Protein AF-A0A9K3PCZ4-F1 (afdb_monomer_lite)

Structure (mmCIF, N/CA/C/O backbone):
data_AF-A0A9K3PCZ4-F1
#
_entry.id   AF-A0A9K3PCZ4-F1
#
loop_
_atom_site.group_PDB
_atom_site.id
_atom_site.type_symbol
_atom_site.label_atom_id
_atom_site.label_alt_id
_atom_site.label_comp_id
_atom_site.label_asym_id
_atom_site.label_entity_id
_atom_site.label_seq_id
_atom_site.pdbx_PDB_ins_code
_atom_site.Cartn_x
_atom_site.Cartn_y
_atom_site.Cartn_z
_atom_site.occupancy
_atom_site.B_iso_or_equiv
_atom_site.auth_seq_id
_atom_site.auth_comp_id
_atom_site.auth_asym_id
_atom_site.auth_atom_id
_atom_site.pdbx_PDB_model_num
ATOM 1 N N . MET A 1 1 ? 9.363 14.995 15.357 1.00 29.75 1 MET A N 1
ATOM 2 C CA . MET A 1 1 ? 9.226 13.976 14.291 1.00 29.75 1 MET A CA 1
ATOM 3 C C . MET A 1 1 ? 7.743 13.860 13.981 1.00 29.75 1 MET A C 1
ATOM 5 O O . MET A 1 1 ? 6.978 13.768 14.930 1.00 29.75 1 MET A O 1
ATOM 9 N N . GLY A 1 2 ? 7.328 13.983 12.716 1.00 31.94 2 GLY A N 1
ATOM 10 C CA . GLY A 1 2 ? 5.912 13.834 12.344 1.00 31.94 2 GLY A CA 1
ATOM 11 C C . GLY A 1 2 ? 5.404 12.404 12.591 1.00 31.94 2 GLY A C 1
ATOM 12 O O . GLY A 1 2 ? 6.232 11.504 12.762 1.00 31.94 2 GLY A O 1
ATOM 13 N N . PRO A 1 3 ? 4.078 12.180 12.630 1.00 41.12 3 PRO A N 1
ATOM 14 C CA . PRO A 1 3 ? 3.518 10.842 12.796 1.00 41.12 3 PRO A CA 1
ATOM 15 C C . PRO A 1 3 ? 4.029 9.908 11.693 1.00 41.12 3 PRO A C 1
ATOM 17 O O . PRO A 1 3 ? 4.172 10.299 10.530 1.00 41.12 3 PRO A O 1
ATOM 20 N N . THR A 1 4 ? 4.349 8.671 12.069 1.00 55.62 4 THR A N 1
ATOM 21 C CA . THR A 1 4 ? 4.802 7.656 11.114 1.00 55.62 4 THR A CA 1
ATOM 22 C C . THR A 1 4 ? 3.564 7.093 10.434 1.00 55.62 4 THR A C 1
ATOM 24 O O . THR A 1 4 ? 2.931 6.178 10.952 1.00 55.62 4 THR A O 1
ATOM 27 N N . ILE A 1 5 ? 3.190 7.658 9.284 1.00 59.47 5 ILE A N 1
ATOM 28 C CA . ILE A 1 5 ? 2.054 7.151 8.511 1.00 59.47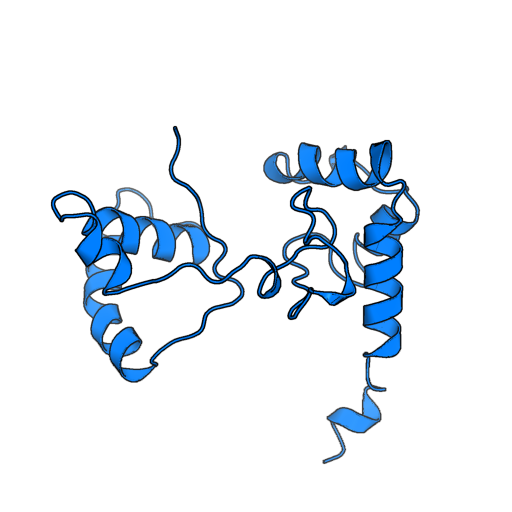 5 ILE A CA 1
ATOM 29 C C . ILE A 1 5 ? 2.392 5.731 8.037 1.00 59.47 5 ILE A C 1
ATOM 31 O O . ILE A 1 5 ? 3.216 5.535 7.142 1.00 59.47 5 ILE A O 1
ATOM 35 N N . THR A 1 6 ? 1.752 4.739 8.652 1.00 80.88 6 THR A N 1
ATOM 36 C CA . THR A 1 6 ? 1.885 3.325 8.294 1.00 80.88 6 THR A CA 1
ATOM 37 C C . THR A 1 6 ? 0.973 3.020 7.113 1.00 80.88 6 THR A C 1
ATOM 39 O O . THR A 1 6 ? -0.162 3.485 7.068 1.00 80.88 6 THR A O 1
ATOM 42 N N . ASN A 1 7 ? 1.434 2.239 6.138 1.00 84.69 7 ASN A N 1
ATOM 43 C CA . ASN A 1 7 ? 0.584 1.904 5.000 1.00 84.69 7 ASN A CA 1
ATOM 44 C C . ASN A 1 7 ? -0.516 0.899 5.376 1.00 84.69 7 ASN A C 1
ATOM 46 O O . ASN A 1 7 ? -0.225 -0.096 6.029 1.00 84.69 7 ASN A O 1
ATOM 50 N N . THR A 1 8 ? -1.747 1.140 4.920 1.00 88.88 8 THR A N 1
ATOM 51 C CA . THR A 1 8 ? -2.925 0.294 5.204 1.00 88.88 8 THR A CA 1
ATOM 52 C C . THR A 1 8 ? -3.307 -0.642 4.059 1.00 88.88 8 THR A C 1
ATOM 54 O O . THR A 1 8 ? -4.256 -1.400 4.189 1.00 88.88 8 THR A O 1
ATOM 57 N N . GLY A 1 9 ? -2.567 -0.649 2.944 1.00 89.06 9 GLY A N 1
ATOM 58 C CA . GLY A 1 9 ? -2.913 -1.485 1.788 1.00 89.06 9 GLY A CA 1
ATOM 59 C C . GLY A 1 9 ? -2.676 -2.986 1.976 1.00 89.06 9 GLY A C 1
ATOM 60 O O . GLY A 1 9 ? -3.120 -3.769 1.147 1.00 89.06 9 GLY A O 1
ATOM 61 N N . VAL A 1 10 ? -1.990 -3.392 3.051 1.00 91.25 10 VAL A N 1
ATOM 62 C CA . VAL A 1 10 ? -1.892 -4.792 3.481 1.00 91.25 10 VAL A CA 1
ATOM 63 C C . VAL A 1 10 ? -2.058 -4.834 4.992 1.00 91.25 10 VAL A C 1
ATOM 65 O O . VAL A 1 10 ? -1.293 -4.194 5.716 1.00 91.25 10 VAL A O 1
ATOM 68 N N . MET A 1 11 ? -3.055 -5.582 5.458 1.00 92.38 11 MET A N 1
ATOM 69 C CA . MET A 1 11 ? -3.366 -5.756 6.872 1.00 92.38 11 MET A CA 1
ATOM 70 C C . MET A 1 11 ? -3.743 -7.213 7.140 1.00 92.38 11 MET A C 1
ATOM 72 O O . MET A 1 11 ? -4.553 -7.783 6.415 1.00 92.38 11 MET A O 1
ATOM 76 N N . LEU A 1 12 ? -3.186 -7.790 8.206 1.00 90.56 12 LEU A N 1
ATOM 77 C CA . LEU A 1 12 ? -3.734 -8.991 8.830 1.00 90.56 12 LEU A CA 1
ATOM 78 C C . LEU A 1 12 ? -4.706 -8.545 9.922 1.00 90.56 12 LEU A C 1
ATOM 80 O O . LEU A 1 12 ? -4.345 -7.721 10.763 1.00 90.56 12 LEU A O 1
ATOM 84 N N . MET A 1 13 ? -5.934 -9.052 9.881 1.00 92.38 13 MET A N 1
ATOM 85 C CA . MET A 1 13 ? -7.033 -8.543 10.693 1.00 92.38 13 MET A CA 1
ATOM 86 C C . MET A 1 13 ? -7.827 -9.689 11.316 1.00 92.38 13 MET A C 1
ATOM 88 O O . MET A 1 13 ? -8.243 -10.611 10.617 1.00 92.38 13 MET A O 1
ATOM 92 N N . ASP A 1 14 ? -8.078 -9.582 12.619 1.00 94.00 14 ASP A N 1
ATOM 93 C CA . ASP A 1 14 ? -9.185 -10.276 13.275 1.00 94.00 14 ASP A CA 1
ATOM 94 C C . ASP A 1 14 ? -10.473 -9.519 12.928 1.00 94.00 14 ASP A C 1
ATOM 96 O O . ASP A 1 14 ? -10.679 -8.389 13.379 1.00 94.00 14 ASP A O 1
ATOM 100 N N . VAL A 1 15 ? -11.286 -10.100 12.043 1.00 94.81 15 VAL A N 1
ATOM 101 C CA . VAL A 1 15 ? -12.466 -9.430 11.481 1.00 94.81 15 VAL A CA 1
ATOM 102 C C . VAL A 1 15 ? -13.510 -9.119 12.565 1.00 94.81 15 VAL A C 1
ATOM 104 O O . VAL A 1 15 ? -13.880 -7.949 12.663 1.00 94.81 15 VAL A O 1
ATOM 107 N N . PRO A 1 16 ? -13.941 -10.073 13.419 1.00 96.56 16 PRO A N 1
ATOM 108 C CA . PRO A 1 16 ? -14.849 -9.768 14.527 1.00 96.56 16 PRO A CA 1
ATOM 109 C C . PRO A 1 16 ? -14.327 -8.689 15.483 1.00 96.56 16 PRO A C 1
ATOM 111 O O . PRO A 1 16 ? -15.074 -7.791 15.875 1.00 96.56 16 PRO A O 1
ATOM 114 N N . ALA A 1 17 ? -13.043 -8.736 15.849 1.00 92.06 17 ALA A N 1
ATOM 115 C CA . ALA A 1 17 ? -12.470 -7.722 16.732 1.00 92.06 17 ALA A CA 1
ATOM 116 C C . ALA A 1 17 ? -12.436 -6.339 16.062 1.00 92.06 17 ALA A C 1
ATOM 118 O O . ALA A 1 17 ? -12.726 -5.329 16.702 1.00 92.06 17 ALA A O 1
ATOM 119 N N . PHE A 1 18 ? -12.118 -6.278 14.767 1.00 92.88 18 PHE A N 1
ATOM 120 C CA . PHE A 1 18 ? -12.116 -5.024 14.018 1.00 92.88 18 PHE A CA 1
ATOM 121 C C . PHE A 1 18 ? -13.526 -4.452 13.828 1.00 92.88 18 PHE A C 1
ATOM 123 O O . PHE A 1 18 ? -13.720 -3.242 13.950 1.00 92.88 18 PHE A O 1
ATOM 130 N N . GLU A 1 19 ? -14.523 -5.305 13.591 1.00 95.75 19 GLU A N 1
ATOM 131 C CA . GLU A 1 19 ? -15.931 -4.906 13.548 1.00 95.75 19 GLU A CA 1
ATOM 132 C C . GLU A 1 19 ? -16.374 -4.294 14.885 1.00 95.75 19 GLU A C 1
ATOM 134 O O . GLU A 1 19 ? -16.996 -3.229 14.905 1.00 95.75 19 GLU A O 1
ATOM 139 N N . ALA A 1 20 ? -15.969 -4.892 16.009 1.00 95.31 20 ALA A N 1
ATOM 140 C CA . ALA A 1 20 ? -16.246 -4.358 17.342 1.00 95.31 20 ALA A CA 1
ATOM 141 C C . ALA A 1 20 ? -15.580 -2.990 17.609 1.00 95.31 20 ALA A C 1
ATOM 143 O O . ALA A 1 20 ? -16.091 -2.198 18.404 1.00 95.31 20 ALA A O 1
ATOM 144 N N . GLU A 1 21 ? -14.472 -2.666 16.933 1.00 92.81 21 GLU A N 1
ATOM 145 C CA . GLU A 1 21 ? -13.824 -1.347 17.005 1.00 92.81 21 GLU A CA 1
ATOM 146 C C . GLU A 1 21 ? -14.544 -0.276 16.168 1.00 92.81 21 GLU A C 1
ATOM 148 O O . GLU A 1 21 ? -14.376 0.925 16.414 1.00 92.81 21 GLU A O 1
ATOM 153 N N . TRP A 1 22 ? -15.366 -0.675 15.193 1.00 95.06 22 TRP A N 1
ATOM 154 C CA . TRP A 1 22 ? -15.965 0.242 14.224 1.00 95.06 22 TRP A CA 1
ATOM 155 C C . TRP A 1 22 ? -16.801 1.373 14.849 1.00 95.06 22 TRP A C 1
ATOM 157 O O . TRP A 1 22 ? -16.605 2.529 14.456 1.00 95.06 22 TRP A O 1
ATOM 167 N N . PRO A 1 23 ? -17.658 1.139 15.867 1.00 96.88 23 PRO A N 1
ATOM 168 C CA . PRO A 1 23 ? -18.379 2.224 16.536 1.00 96.88 23 PRO A CA 1
ATOM 169 C C . PRO A 1 23 ? -17.448 3.296 17.125 1.00 96.88 23 PRO A C 1
ATOM 171 O O . PRO A 1 23 ? -17.734 4.493 17.031 1.00 96.88 23 PRO A O 1
ATOM 174 N N . SER A 1 24 ? -16.301 2.890 17.677 1.00 94.94 24 SER A N 1
ATOM 175 C CA . SER A 1 24 ? -15.294 3.798 18.240 1.00 94.94 24 SER A CA 1
ATOM 176 C C . SER A 1 24 ? -14.562 4.587 17.156 1.00 94.94 24 SER A C 1
ATOM 178 O O . SER A 1 24 ? -14.337 5.790 17.323 1.00 94.94 24 SER A O 1
ATOM 180 N N . ILE A 1 25 ? -14.256 3.947 16.024 1.00 94.44 25 ILE A N 1
ATOM 181 C CA . ILE A 1 25 ? -13.684 4.600 14.838 1.00 94.44 25 ILE A CA 1
ATOM 182 C C . ILE A 1 25 ? -14.651 5.670 14.308 1.00 94.44 25 ILE A C 1
ATOM 184 O O . ILE A 1 25 ? -14.250 6.814 14.084 1.00 94.44 25 ILE A O 1
ATOM 188 N N . LEU A 1 26 ? -15.941 5.344 14.183 1.00 94.62 26 LEU A N 1
ATOM 189 C CA . LEU A 1 26 ? -16.971 6.292 13.747 1.00 94.62 26 LEU A CA 1
ATOM 190 C C . LEU A 1 26 ? -17.174 7.443 14.743 1.00 94.62 26 LEU A C 1
ATOM 192 O O . LEU A 1 26 ? -17.401 8.587 14.351 1.00 94.62 26 LEU A O 1
ATOM 196 N N . GLN A 1 27 ? -17.086 7.177 16.045 1.00 94.94 27 GLN A N 1
ATOM 197 C CA . GLN A 1 27 ? -17.167 8.242 17.042 1.00 94.94 27 GLN A CA 1
ATOM 198 C C . GLN A 1 27 ? -15.917 9.133 17.023 1.00 94.94 27 GLN A C 1
ATOM 200 O O . GLN A 1 27 ? -16.001 10.339 17.259 1.00 94.94 27 GLN A O 1
ATOM 205 N N . TYR A 1 28 ? -14.745 8.564 16.738 1.00 92.81 28 TYR A N 1
ATOM 206 C CA . TYR A 1 28 ? -13.512 9.318 16.541 1.00 92.81 28 TYR A CA 1
ATOM 207 C C . TYR A 1 28 ? -13.606 10.267 15.340 1.00 92.81 28 TYR A C 1
ATOM 209 O O . TYR A 1 28 ? -13.257 11.438 15.498 1.00 92.81 28 TYR A O 1
ATOM 217 N N . THR A 1 29 ? -14.125 9.813 14.192 1.00 93.06 29 THR A N 1
ATOM 218 C CA . THR A 1 29 ? -14.262 10.657 12.989 1.00 93.06 29 THR A CA 1
ATOM 219 C C . THR A 1 29 ? -15.201 11.832 13.203 1.00 93.06 29 THR A C 1
ATOM 221 O O . THR A 1 29 ? -14.859 12.943 12.814 1.00 93.06 29 THR A O 1
ATOM 224 N N . LYS A 1 30 ? -16.329 11.629 13.897 1.00 93.06 30 LYS A N 1
ATOM 225 C CA . LYS A 1 30 ? -17.274 12.706 14.253 1.00 93.06 30 LYS A CA 1
ATOM 226 C C . LYS A 1 30 ? -16.650 13.828 15.088 1.00 93.06 30 LYS A C 1
ATOM 228 O O . LYS A 1 30 ? -17.170 14.936 15.094 1.00 93.06 30 LYS A O 1
ATOM 233 N N . ARG A 1 31 ? -15.568 13.537 15.818 1.00 91.50 31 ARG A N 1
ATOM 234 C CA . ARG A 1 31 ? -14.848 14.509 16.658 1.00 91.50 31 ARG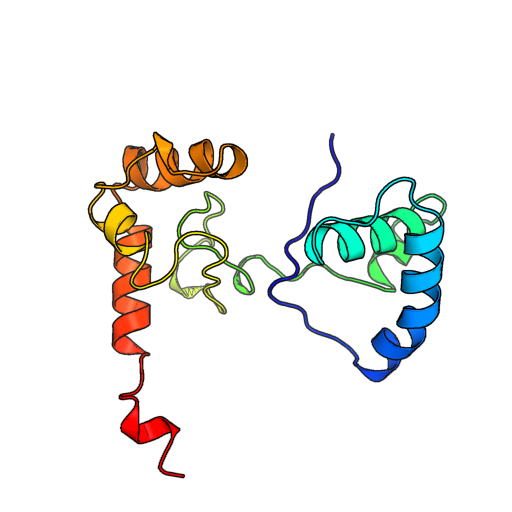 A CA 1
ATOM 235 C C . ARG A 1 31 ? -13.708 15.214 15.927 1.00 91.50 31 ARG A C 1
ATOM 237 O O . ARG A 1 31 ? -13.122 16.131 16.495 1.00 91.50 31 ARG A O 1
ATOM 244 N N . GLN A 1 32 ? -13.362 14.785 14.713 1.00 90.25 32 GLN A N 1
ATOM 245 C CA . GLN A 1 32 ? -12.319 15.446 13.937 1.00 90.25 32 GLN A CA 1
ATOM 246 C C . GLN A 1 32 ? -12.883 16.696 13.249 1.00 90.25 32 GLN A C 1
ATOM 248 O O . GLN A 1 32 ? -13.995 16.649 12.726 1.00 90.25 32 GLN A O 1
ATOM 253 N N . PRO A 1 33 ? -12.119 17.803 13.192 1.00 91.06 33 PRO A N 1
ATOM 254 C CA . PRO A 1 33 ? -12.545 19.022 12.499 1.00 91.06 33 PRO A CA 1
ATOM 255 C C . PRO A 1 33 ? -12.696 18.813 10.986 1.00 91.06 33 PRO A C 1
ATOM 257 O O . PRO A 1 33 ? -13.436 19.536 10.326 1.00 91.06 33 PRO A O 1
ATOM 260 N N . GLN A 1 34 ? -12.001 17.815 10.438 1.00 89.81 34 GLN A N 1
ATOM 261 C CA . GLN A 1 34 ? -12.099 17.402 9.048 1.00 89.81 34 GLN A CA 1
ATOM 262 C C . GLN A 1 34 ? -12.179 15.879 8.979 1.00 89.81 34 GLN A C 1
ATOM 264 O O . GLN A 1 34 ? -11.430 15.175 9.661 1.00 89.81 34 GLN A O 1
ATOM 269 N N . PHE A 1 35 ? -13.073 15.369 8.131 1.00 84.31 35 PHE A N 1
ATOM 270 C CA . PHE A 1 35 ? -13.135 13.940 7.854 1.00 84.31 35 PHE A CA 1
ATOM 271 C C . PHE A 1 35 ? -11.828 13.482 7.177 1.00 84.31 35 PHE A C 1
ATOM 273 O O . PHE A 1 35 ? -11.347 14.176 6.276 1.00 84.31 35 PHE A O 1
ATOM 280 N N . PRO A 1 36 ? -11.232 12.342 7.572 1.00 85.75 36 PRO A N 1
ATOM 281 C CA . PRO A 1 36 ? -9.996 11.875 6.953 1.00 85.75 36 PRO A CA 1
ATOM 282 C C . PRO A 1 36 ? -10.165 11.654 5.448 1.00 85.75 36 PRO A C 1
ATOM 284 O O . PRO A 1 36 ? -11.107 11.000 5.013 1.00 85.75 36 PRO A O 1
ATOM 287 N N . GLY A 1 37 ? -9.229 12.169 4.648 1.00 85.88 37 GLY A N 1
ATOM 288 C CA . GLY A 1 37 ? -9.321 12.103 3.185 1.00 85.88 37 GLY A CA 1
ATOM 289 C C . GLY A 1 37 ? -9.175 10.698 2.587 1.00 85.88 37 GLY A C 1
ATOM 290 O O . GLY A 1 37 ? -9.463 10.513 1.410 1.00 85.88 37 GLY A O 1
ATOM 291 N N . HIS A 1 38 ? -8.709 9.720 3.369 1.00 89.00 38 HIS A N 1
ATOM 292 C CA . HIS A 1 38 ? -8.574 8.320 2.967 1.00 89.00 38 HIS A CA 1
ATOM 293 C C . HIS A 1 38 ? -8.425 7.404 4.196 1.00 89.00 38 HIS A C 1
ATOM 295 O O . HIS A 1 38 ? -8.096 7.857 5.299 1.00 89.00 38 HIS A O 1
ATOM 301 N N . ASP A 1 39 ? -8.626 6.103 3.988 1.00 91.00 39 ASP A N 1
ATOM 302 C CA . ASP A 1 39 ? -8.548 5.039 4.998 1.00 91.00 39 ASP A CA 1
ATOM 303 C C . ASP A 1 39 ? -7.202 5.032 5.740 1.00 91.00 39 ASP A C 1
ATOM 305 O O . ASP A 1 39 ? -7.175 4.953 6.968 1.00 91.00 39 ASP A O 1
ATOM 309 N N . GLN A 1 40 ? -6.085 5.215 5.020 1.00 90.31 40 GLN A N 1
ATOM 310 C CA . GLN A 1 40 ? -4.761 5.227 5.640 1.00 90.31 40 GLN A CA 1
ATOM 311 C C . GLN A 1 40 ? -4.649 6.332 6.693 1.00 90.31 40 GLN A C 1
ATOM 313 O O . GLN A 1 40 ? -4.105 6.100 7.768 1.00 90.31 40 GLN A O 1
ATOM 318 N N . LEU A 1 41 ? -5.176 7.529 6.421 1.00 89.31 41 LEU A N 1
ATOM 319 C CA . LEU A 1 41 ? -5.133 8.625 7.383 1.00 89.31 41 LEU A CA 1
ATOM 320 C C . LEU A 1 41 ? -6.036 8.317 8.579 1.00 89.31 41 LEU A C 1
ATOM 322 O O . LEU A 1 41 ? -5.579 8.447 9.709 1.00 89.31 41 LEU A O 1
ATOM 326 N N . LEU A 1 42 ? -7.264 7.848 8.324 1.00 92.56 42 LEU A N 1
ATOM 327 C CA . LEU A 1 42 ? -8.234 7.479 9.358 1.00 92.56 42 LEU A CA 1
ATOM 328 C C . LEU A 1 42 ? -7.671 6.447 10.337 1.00 92.56 42 LEU A C 1
ATOM 330 O O . LEU A 1 42 ? -7.668 6.669 11.546 1.00 92.56 42 LEU A O 1
ATOM 334 N N . LEU A 1 43 ? -7.209 5.309 9.823 1.00 91.81 43 LEU A N 1
ATOM 335 C CA . LEU A 1 43 ? -6.777 4.199 10.665 1.00 91.81 43 LEU A CA 1
ATOM 336 C C . LEU A 1 43 ? -5.511 4.564 11.437 1.00 91.81 43 LEU A C 1
ATOM 338 O O . LEU A 1 43 ? -5.414 4.272 12.629 1.00 91.81 43 LEU A O 1
ATOM 342 N N . ASN A 1 44 ? -4.556 5.253 10.800 1.00 88.94 44 ASN A N 1
ATOM 343 C CA . ASN A 1 44 ? -3.373 5.716 11.517 1.00 88.94 44 ASN A CA 1
ATOM 344 C C . ASN A 1 44 ? -3.746 6.691 12.626 1.00 88.94 44 ASN A C 1
ATOM 346 O O . ASN A 1 44 ? -3.334 6.466 13.760 1.00 88.94 44 ASN A O 1
ATOM 350 N N . SER A 1 45 ? -4.543 7.719 12.333 1.00 89.06 45 SER A N 1
ATOM 351 C CA . SER A 1 45 ? -4.859 8.753 13.314 1.00 89.06 45 SER A CA 1
ATOM 352 C C . SER A 1 45 ? -5.724 8.220 14.461 1.00 89.06 45 SER A C 1
ATOM 354 O O . SER A 1 45 ? -5.473 8.553 15.620 1.00 89.06 45 SER A O 1
ATOM 356 N N . TYR A 1 46 ? -6.685 7.331 14.173 1.00 90.62 46 TYR A N 1
ATOM 357 C CA . TYR A 1 46 ? -7.485 6.649 15.190 1.00 90.62 46 TYR A CA 1
ATOM 358 C C . TYR A 1 46 ? -6.593 5.843 16.132 1.00 90.62 46 TYR A C 1
ATOM 360 O O . TYR A 1 46 ? -6.543 6.132 17.329 1.00 90.62 46 TYR A O 1
ATOM 368 N N . PHE A 1 47 ? -5.832 4.883 15.602 1.00 87.69 47 PHE A N 1
ATOM 369 C CA . PHE A 1 47 ? -5.002 4.016 16.432 1.00 87.69 47 PHE A CA 1
ATOM 370 C C . PHE A 1 47 ? -3.794 4.738 17.039 1.00 87.69 47 PHE A C 1
ATOM 372 O O . PHE A 1 47 ? -3.212 4.203 17.971 1.00 87.69 47 PHE A O 1
ATOM 379 N N . GLU A 1 48 ? -3.381 5.911 16.545 1.00 84.06 48 GLU A N 1
ATOM 380 C CA . GLU A 1 48 ? -2.412 6.783 17.227 1.00 84.06 48 GLU A CA 1
ATOM 381 C C . GLU A 1 48 ? -3.042 7.544 18.394 1.00 84.06 48 GLU A C 1
ATOM 383 O O . GLU A 1 48 ? -2.421 7.646 19.450 1.00 84.06 48 GLU A O 1
ATOM 388 N N . SER A 1 49 ? -4.280 8.025 18.248 1.00 83.31 49 SER A N 1
ATOM 389 C CA . SER A 1 49 ? -4.985 8.736 19.325 1.00 83.31 49 SER A CA 1
ATOM 390 C C . SER A 1 49 ? -5.205 7.869 20.564 1.00 83.31 49 SER A C 1
ATOM 392 O O . SER A 1 49 ? -5.176 8.377 21.679 1.00 83.31 49 SER A O 1
ATOM 394 N N . GLN A 1 50 ? -5.353 6.554 20.377 1.00 77.56 50 GLN A N 1
ATOM 395 C CA . GLN A 1 50 ? -5.478 5.584 21.468 1.00 77.56 50 GLN A CA 1
ATOM 396 C C . GLN A 1 50 ? -4.164 5.371 22.244 1.00 77.56 50 GLN A C 1
ATOM 398 O O . GLN A 1 50 ? -4.179 4.731 23.288 1.00 77.56 50 GLN A O 1
ATOM 403 N N . LEU A 1 51 ? -3.034 5.886 21.742 1.00 69.50 51 LEU A N 1
ATOM 404 C CA . LEU A 1 51 ? -1.704 5.742 22.352 1.00 69.50 51 LEU A CA 1
ATOM 405 C C . LEU A 1 51 ? -1.301 6.949 23.196 1.00 69.50 51 LEU A C 1
ATOM 407 O O . LEU A 1 51 ? -0.317 6.889 23.933 1.00 69.50 51 LEU A O 1
ATOM 411 N N . LEU A 1 52 ? -2.009 8.070 23.053 1.00 60.53 52 LEU A N 1
ATOM 412 C CA . LEU A 1 52 ? -1.747 9.277 23.825 1.00 60.53 52 LEU A CA 1
ATOM 413 C C . LEU A 1 52 ? -2.266 9.059 25.252 1.00 60.53 52 LEU A C 1
ATOM 415 O O . LEU A 1 52 ? -3.418 9.348 25.554 1.00 60.53 52 LEU A O 1
ATOM 419 N N . GLY A 1 53 ? -1.408 8.507 26.112 1.00 52.53 53 GLY A N 1
ATOM 420 C CA . GLY A 1 53 ? -1.701 8.256 27.529 1.00 52.53 53 GLY A CA 1
ATOM 421 C C . GLY A 1 53 ? -1.446 6.825 28.005 1.00 52.53 53 GLY A C 1
ATOM 422 O O . GLY A 1 53 ? -1.684 6.537 29.174 1.00 52.53 53 GLY A O 1
ATOM 423 N N . THR A 1 54 ? -0.954 5.931 27.143 1.00 52.75 54 THR A N 1
ATOM 424 C CA . THR A 1 54 ? -0.729 4.523 27.490 1.00 52.75 54 THR A CA 1
ATOM 425 C C . THR A 1 54 ? 0.734 4.112 27.272 1.00 52.75 54 THR A C 1
ATOM 427 O O . THR A 1 54 ? 1.439 4.670 26.430 1.00 52.75 54 THR A O 1
ATOM 430 N N . SER A 1 55 ? 1.238 3.166 28.074 1.00 54.12 55 SER A N 1
ATOM 431 C CA . SER A 1 55 ? 2.627 2.689 27.977 1.00 54.12 55 SER A CA 1
ATOM 432 C C . SER A 1 55 ? 2.890 2.006 26.630 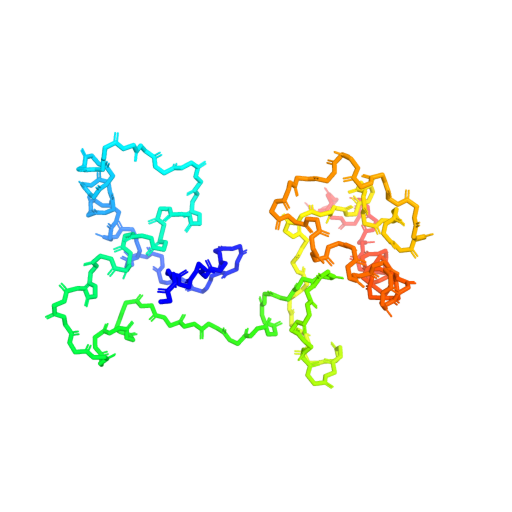1.00 54.12 55 SER A C 1
ATOM 434 O O . SER A 1 55 ? 1.974 1.494 25.984 1.00 54.12 55 SER A O 1
ATOM 436 N N . GLN A 1 56 ? 4.154 1.956 26.205 1.00 50.78 56 GLN A N 1
ATOM 437 C CA . GLN A 1 56 ? 4.563 1.354 24.931 1.00 50.78 56 GLN A CA 1
ATOM 438 C C . GLN A 1 56 ? 4.083 -0.104 24.749 1.00 50.78 56 GLN A C 1
ATOM 440 O O . GLN A 1 56 ? 3.841 -0.511 23.614 1.00 50.78 56 GLN A O 1
ATOM 445 N N . ASP A 1 57 ? 3.828 -0.840 25.836 1.00 50.53 57 ASP A N 1
ATOM 446 C CA . ASP A 1 57 ? 3.261 -2.198 25.816 1.00 50.53 57 ASP A CA 1
ATOM 447 C C . ASP A 1 57 ? 1.839 -2.251 25.231 1.00 50.53 57 ASP A C 1
ATOM 449 O O . ASP A 1 57 ? 1.518 -3.138 24.437 1.00 50.53 57 ASP A O 1
ATOM 453 N N . THR A 1 58 ? 0.998 -1.250 25.515 1.00 49.75 58 THR A N 1
ATOM 454 C CA . THR A 1 58 ? -0.366 -1.161 24.950 1.00 49.75 58 THR A CA 1
ATOM 455 C C . THR A 1 58 ? -0.385 -0.796 23.466 1.00 49.75 58 THR A C 1
ATOM 457 O O . THR A 1 58 ? -1.349 -1.115 22.769 1.00 49.75 58 THR A O 1
ATOM 460 N N . ARG A 1 59 ? 0.696 -0.190 22.946 1.00 49.94 59 ARG A N 1
ATOM 461 C CA . ARG A 1 59 ? 0.846 0.100 21.511 1.00 49.94 59 ARG A CA 1
ATOM 462 C C . ARG A 1 59 ? 0.795 -1.171 20.676 1.00 49.94 59 ARG A C 1
ATOM 464 O O . ARG A 1 59 ? 0.264 -1.125 19.572 1.00 49.94 59 ARG A O 1
ATOM 471 N N . SER A 1 60 ? 1.299 -2.277 21.228 1.00 55.16 60 SER A N 1
ATOM 472 C CA . SER A 1 60 ? 1.269 -3.600 20.600 1.00 55.16 60 SER A CA 1
ATOM 473 C C . SER A 1 60 ? -0.092 -4.300 20.695 1.00 55.16 60 SER A C 1
ATOM 475 O O . SER A 1 60 ? -0.372 -5.184 19.891 1.00 55.16 60 SER A O 1
ATOM 477 N N . ALA A 1 61 ? -0.958 -3.893 21.635 1.00 64.12 61 ALA A N 1
ATOM 478 C CA . ALA A 1 61 ? -2.143 -4.668 22.004 1.00 64.12 61 ALA A CA 1
ATOM 479 C C . ALA A 1 61 ? -3.259 -4.642 20.948 1.00 64.12 61 ALA A C 1
ATOM 481 O O . ALA A 1 61 ? -3.981 -5.622 20.811 1.00 64.12 61 ALA A O 1
ATOM 482 N N . LYS A 1 62 ? -3.408 -3.540 20.195 1.00 77.69 62 LYS A N 1
ATOM 483 C CA . LYS A 1 62 ? -4.441 -3.423 19.141 1.00 77.69 62 LYS A CA 1
ATOM 484 C C . LYS A 1 62 ? -3.895 -3.460 17.718 1.00 77.69 62 LYS A C 1
ATOM 486 O O . LYS A 1 62 ? -4.627 -3.792 16.792 1.00 77.69 62 LYS A O 1
ATOM 491 N N . ARG A 1 63 ? -2.627 -3.094 17.517 1.00 82.06 63 ARG A N 1
ATOM 492 C CA . ARG A 1 63 ? -1.976 -3.184 16.207 1.00 82.06 63 ARG A CA 1
ATOM 493 C C . ARG A 1 63 ? -0.492 -3.451 16.358 1.00 82.06 63 ARG A C 1
ATOM 495 O O . ARG A 1 63 ? 0.162 -2.924 17.249 1.00 82.06 63 ARG A O 1
ATOM 502 N N . SER A 1 64 ? 0.044 -4.204 15.416 1.00 83.12 64 SER A N 1
ATOM 503 C CA . SER A 1 64 ? 1.477 -4.410 15.258 1.00 83.12 64 SER A CA 1
ATOM 504 C C . SER A 1 64 ? 1.870 -4.106 13.820 1.00 83.12 64 SER A C 1
ATOM 506 O O . SER A 1 64 ? 1.071 -4.268 12.898 1.00 83.12 64 SER A O 1
ATOM 508 N N . LEU A 1 65 ? 3.095 -3.622 13.624 1.00 84.12 65 LEU A N 1
ATOM 509 C CA . LEU A 1 65 ? 3.614 -3.347 12.290 1.00 84.12 65 LEU A CA 1
ATOM 510 C C . LEU A 1 65 ? 4.161 -4.638 11.685 1.00 84.12 65 LEU A C 1
ATOM 512 O O . LEU A 1 65 ? 5.033 -5.279 12.269 1.00 84.12 65 LEU A O 1
ATOM 516 N N . MET A 1 66 ? 3.672 -5.001 10.500 1.00 85.44 66 MET A N 1
ATOM 517 C CA . MET A 1 66 ? 4.287 -6.062 9.708 1.00 85.44 66 MET A CA 1
ATOM 518 C C . MET A 1 66 ? 5.657 -5.608 9.196 1.00 85.44 66 MET A C 1
ATOM 520 O O . MET A 1 66 ? 5.896 -4.415 8.983 1.00 85.44 66 MET A O 1
ATOM 524 N N . SER A 1 67 ? 6.558 -6.563 8.959 1.00 86.12 67 SER A N 1
ATOM 525 C CA . SER A 1 67 ? 7.816 -6.249 8.284 1.00 86.12 67 SER A CA 1
ATOM 526 C C . SER A 1 67 ? 7.544 -5.725 6.872 1.00 86.12 67 SER A C 1
ATOM 528 O O . SER A 1 67 ? 6.560 -6.092 6.225 1.00 86.12 67 SER A O 1
ATOM 530 N N . ILE A 1 68 ? 8.442 -4.877 6.372 1.00 84.19 68 ILE A N 1
ATOM 531 C CA . ILE A 1 68 ? 8.265 -4.213 5.076 1.00 84.19 68 ILE A CA 1
ATOM 532 C C . ILE A 1 68 ? 8.088 -5.187 3.903 1.00 84.19 68 ILE A C 1
ATOM 534 O O . ILE A 1 68 ? 7.431 -4.861 2.918 1.00 84.19 68 ILE A O 1
ATOM 538 N N . ASN A 1 69 ? 8.613 -6.404 4.035 1.00 87.44 69 ASN A N 1
ATOM 539 C CA . ASN A 1 69 ? 8.536 -7.463 3.035 1.00 87.44 69 ASN A CA 1
ATOM 540 C C . ASN A 1 69 ? 7.090 -7.821 2.644 1.00 87.44 69 ASN A C 1
ATOM 542 O O . ASN A 1 69 ? 6.860 -8.309 1.539 1.00 87.44 69 ASN A O 1
ATOM 546 N N . TRP A 1 70 ? 6.122 -7.572 3.529 1.00 89.44 70 TRP A N 1
ATOM 547 C CA . TRP A 1 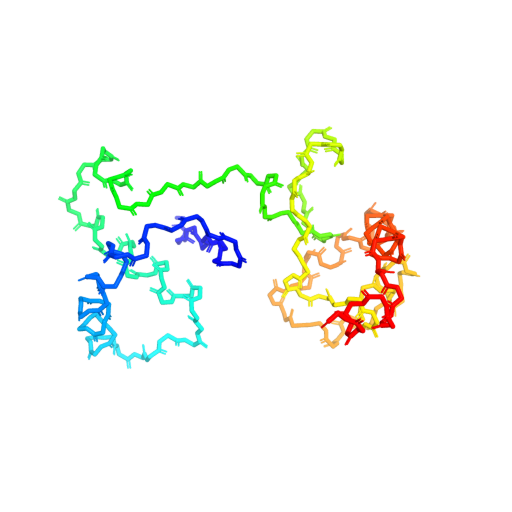70 ? 4.696 -7.833 3.309 1.00 89.44 70 TRP A CA 1
ATOM 548 C C . TRP A 1 70 ? 3.929 -6.655 2.700 1.00 89.44 70 TRP A C 1
ATOM 550 O O . TRP A 1 70 ? 2.729 -6.758 2.483 1.00 89.44 70 TRP A O 1
ATOM 560 N N . ASN A 1 71 ? 4.578 -5.518 2.455 1.00 88.62 71 ASN A N 1
ATOM 561 C CA . ASN A 1 71 ? 3.943 -4.332 1.879 1.00 88.62 71 ASN A CA 1
ATOM 562 C C . ASN A 1 71 ? 4.987 -3.477 1.149 1.00 88.62 71 ASN A C 1
ATOM 564 O O . ASN A 1 71 ? 5.147 -2.270 1.393 1.00 88.62 71 ASN A O 1
ATOM 568 N N . TRP A 1 72 ? 5.759 -4.134 0.288 1.00 87.12 72 TRP A N 1
ATOM 569 C CA . TRP A 1 72 ? 6.871 -3.503 -0.399 1.00 87.12 72 TRP A CA 1
ATOM 570 C C . TRP A 1 72 ? 6.405 -2.821 -1.687 1.00 87.12 72 TRP A C 1
ATOM 572 O O . TRP A 1 72 ? 5.497 -3.305 -2.356 1.00 87.12 72 TRP A O 1
ATOM 582 N N . LYS A 1 73 ? 7.005 -1.682 -2.049 1.00 85.38 73 LYS A N 1
ATOM 583 C CA . LYS A 1 73 ? 6.593 -0.875 -3.209 1.00 85.38 73 LYS A CA 1
ATOM 584 C C . LYS A 1 73 ? 7.763 -0.696 -4.167 1.00 85.38 73 LYS A C 1
ATOM 586 O O . LYS A 1 73 ? 8.842 -0.310 -3.732 1.00 85.38 73 LYS A O 1
ATOM 591 N N . ALA A 1 74 ? 7.504 -0.843 -5.465 1.00 79.94 74 ALA A N 1
ATOM 592 C CA . ALA A 1 74 ? 8.512 -0.817 -6.536 1.00 79.94 74 ALA A CA 1
ATOM 593 C C . ALA A 1 74 ? 9.277 0.513 -6.717 1.00 79.94 74 ALA A C 1
ATOM 595 O O . ALA A 1 74 ? 10.132 0.624 -7.586 1.00 79.94 74 ALA A O 1
ATOM 596 N N . TYR A 1 75 ? 8.950 1.541 -5.936 1.00 73.06 75 TYR A N 1
ATOM 597 C CA . TYR A 1 75 ? 9.548 2.876 -6.013 1.00 73.06 75 TYR A CA 1
ATOM 598 C C . TYR A 1 75 ? 10.019 3.384 -4.639 1.00 73.06 75 TYR A C 1
ATOM 600 O O . TYR A 1 75 ? 10.220 4.586 -4.436 1.00 73.06 75 TYR A O 1
ATOM 608 N N . TRP A 1 76 ? 10.148 2.487 -3.655 1.00 70.62 76 TRP A N 1
ATOM 609 C CA . TRP A 1 76 ? 10.609 2.813 -2.307 1.00 70.62 76 TRP A CA 1
ATOM 610 C C . TRP A 1 76 ? 12.097 2.515 -2.105 1.00 70.62 76 TRP A C 1
ATOM 612 O O . TRP A 1 76 ? 12.597 1.478 -2.509 1.00 70.62 76 TRP A O 1
ATOM 622 N N . LYS A 1 77 ? 12.772 3.423 -1.383 1.00 58.69 77 LYS A N 1
ATOM 623 C CA . LYS A 1 77 ? 14.179 3.329 -0.940 1.00 58.69 77 LYS A CA 1
ATOM 624 C C . LYS A 1 77 ? 14.441 2.280 0.142 1.00 58.69 77 LYS A C 1
ATOM 626 O O . LYS A 1 77 ? 15.570 2.129 0.594 1.00 58.69 77 LYS A O 1
ATOM 631 N N . LEU A 1 78 ? 13.388 1.671 0.675 1.00 56.34 78 LEU A N 1
ATOM 632 C CA . LEU A 1 78 ? 13.526 0.711 1.754 1.00 56.34 78 LEU A CA 1
ATOM 633 C C . LEU A 1 78 ? 13.768 -0.638 1.099 1.00 56.34 78 LEU A C 1
ATOM 635 O O . LEU A 1 78 ? 12.831 -1.359 0.758 1.00 56.34 78 LEU A O 1
ATOM 639 N N . GLU A 1 79 ? 15.043 -0.897 0.850 1.00 56.41 79 GLU A N 1
ATOM 640 C CA . GLU A 1 79 ? 15.520 -2.168 0.344 1.00 56.41 79 GLU A CA 1
ATOM 641 C C . GLU A 1 79 ? 15.247 -3.241 1.406 1.00 56.41 79 GLU A C 1
ATOM 643 O O . GLU A 1 79 ? 15.849 -3.223 2.486 1.00 56.41 79 GLU A O 1
ATOM 648 N N . PRO A 1 80 ? 14.347 -4.207 1.155 1.00 60.91 80 PRO A N 1
ATOM 649 C CA . PRO A 1 80 ? 14.572 -5.529 1.697 1.00 60.91 80 PRO A CA 1
ATOM 650 C C . PRO A 1 80 ? 15.992 -5.944 1.300 1.00 60.91 80 PRO A C 1
ATOM 652 O O . PRO A 1 80 ? 16.442 -5.628 0.202 1.00 60.91 80 PRO A O 1
ATOM 655 N N . ARG A 1 81 ? 16.700 -6.669 2.172 1.00 65.81 81 ARG A N 1
ATOM 656 C CA . ARG A 1 81 ? 18.097 -7.082 1.920 1.00 65.81 81 ARG A CA 1
ATOM 657 C C . ARG A 1 81 ? 18.296 -7.781 0.560 1.00 65.81 81 ARG A C 1
ATOM 659 O O . ARG A 1 81 ? 19.408 -7.793 0.051 1.00 65.81 81 ARG A O 1
ATOM 666 N N . SER A 1 82 ? 17.232 -8.357 -0.005 1.00 76.31 82 SER A N 1
ATOM 667 C CA . SER A 1 82 ? 17.144 -8.829 -1.389 1.00 76.31 82 SER A CA 1
ATOM 668 C C . SER A 1 82 ? 15.684 -8.855 -1.871 1.00 76.31 82 SER A C 1
ATOM 670 O O . SER A 1 82 ? 14.760 -8.980 -1.055 1.00 76.31 82 SER A O 1
ATOM 672 N N . HIS A 1 83 ? 15.462 -8.812 -3.193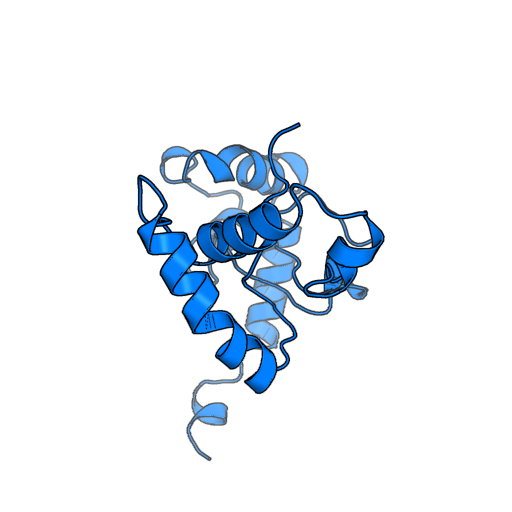 1.00 78.50 83 HIS A N 1
ATOM 673 C CA . HIS A 1 83 ? 14.128 -8.987 -3.796 1.00 78.50 83 HIS A CA 1
ATOM 674 C C . HIS A 1 83 ? 13.471 -10.327 -3.420 1.00 78.50 83 HIS A C 1
ATOM 676 O O . HIS A 1 83 ? 12.255 -10.398 -3.283 1.00 78.50 83 HIS A O 1
ATOM 682 N N . GLU A 1 84 ? 14.259 -11.374 -3.170 1.00 82.38 84 GLU A N 1
ATOM 683 C CA . GLU A 1 84 ? 13.780 -12.710 -2.768 1.00 82.38 84 GLU A CA 1
ATOM 684 C C . GLU A 1 84 ? 13.056 -12.707 -1.414 1.00 82.38 84 GLU A C 1
ATOM 686 O O . GLU A 1 84 ? 12.248 -13.588 -1.109 1.00 82.38 84 GLU A O 1
ATOM 691 N N . SER A 1 85 ? 13.342 -11.713 -0.570 1.00 84.94 85 SER A N 1
ATOM 692 C CA . SER A 1 85 ? 12.689 -11.593 0.731 1.00 84.94 85 SER A CA 1
ATOM 693 C C . SER A 1 85 ? 11.315 -10.917 0.660 1.00 84.94 85 SER A C 1
ATOM 695 O O . SER A 1 85 ? 10.580 -10.973 1.650 1.00 84.94 85 SER A O 1
ATOM 697 N N . ILE A 1 86 ? 10.939 -10.342 -0.491 1.00 87.69 86 ILE A N 1
ATOM 698 C CA . ILE A 1 86 ? 9.621 -9.739 -0.730 1.00 87.69 86 ILE A CA 1
ATOM 699 C C . ILE A 1 86 ? 8.549 -10.836 -0.719 1.00 87.69 86 ILE A C 1
ATOM 701 O O . ILE A 1 86 ? 8.691 -11.876 -1.358 1.00 87.69 86 ILE A O 1
ATOM 705 N N . LYS A 1 87 ? 7.467 -10.598 0.027 1.00 89.38 87 LYS A N 1
ATOM 706 C CA . LYS A 1 87 ? 6.294 -11.482 0.120 1.00 89.38 87 LYS A CA 1
ATOM 707 C C . LYS A 1 87 ? 5.082 -10.905 -0.598 1.00 89.38 87 LYS A C 1
ATOM 709 O O . LYS A 1 87 ? 4.330 -11.656 -1.204 1.00 89.38 87 LYS A O 1
ATOM 714 N N . VAL A 1 88 ? 4.917 -9.581 -0.564 1.00 89.69 88 VAL A N 1
ATOM 715 C CA . VAL A 1 88 ? 3.854 -8.877 -1.291 1.00 89.69 88 VAL A CA 1
ATOM 716 C C . VAL A 1 88 ? 4.426 -7.633 -1.960 1.00 89.69 88 VAL A C 1
ATOM 718 O O . VAL A 1 88 ? 4.993 -6.758 -1.300 1.00 89.69 88 VAL A O 1
ATOM 721 N N . LEU A 1 89 ? 4.226 -7.552 -3.275 1.00 88.81 89 LEU A N 1
ATOM 722 C CA . LEU A 1 89 ? 4.501 -6.378 -4.092 1.00 88.81 89 LEU A CA 1
ATOM 723 C C . LEU A 1 89 ? 3.233 -5.520 -4.199 1.00 88.81 89 LEU A C 1
ATOM 725 O O . LEU A 1 89 ? 2.252 -5.911 -4.825 1.00 88.81 89 LEU A O 1
ATOM 729 N N . HIS A 1 90 ? 3.250 -4.339 -3.587 1.00 90.38 90 HIS A N 1
ATOM 730 C CA . HIS A 1 90 ? 2.116 -3.425 -3.518 1.00 90.38 90 HIS A CA 1
ATOM 731 C C . HIS A 1 90 ? 2.308 -2.213 -4.445 1.00 90.38 90 HIS A C 1
ATOM 733 O O . HIS A 1 90 ? 3.095 -1.298 -4.187 1.00 90.38 90 HIS A O 1
ATOM 739 N N . PHE A 1 91 ? 1.507 -2.153 -5.507 1.00 89.19 91 PHE A N 1
ATOM 740 C CA . PHE A 1 91 ? 1.461 -1.033 -6.452 1.00 89.19 91 PHE A CA 1
ATOM 741 C C . PHE A 1 91 ? 0.636 0.150 -5.913 1.00 89.19 91 PHE A C 1
ATOM 743 O O . PHE A 1 91 ? -0.425 0.466 -6.438 1.00 89.19 91 PHE A O 1
ATOM 750 N N . HIS A 1 92 ? 1.074 0.801 -4.834 1.00 81.62 92 HIS A N 1
ATOM 751 C CA . HIS A 1 92 ? 0.311 1.871 -4.159 1.00 81.62 92 HIS A CA 1
ATOM 752 C C . HIS A 1 92 ? 0.161 3.169 -4.981 1.00 81.62 92 HIS A C 1
ATOM 754 O O . HIS A 1 92 ? -0.824 3.883 -4.823 1.00 81.62 92 HIS A O 1
ATOM 760 N N . GLY A 1 93 ? 1.122 3.473 -5.857 1.00 83.00 93 GLY A N 1
ATOM 761 C CA . GLY A 1 93 ? 1.134 4.670 -6.705 1.00 83.00 93 GLY A CA 1
ATOM 762 C C . GLY A 1 93 ? 1.034 4.305 -8.191 1.00 83.00 93 GLY A C 1
ATOM 763 O O . GLY A 1 93 ? -0.066 3.968 -8.632 1.00 83.00 93 GLY A O 1
ATOM 764 N N . PRO A 1 94 ? 2.147 4.355 -8.952 1.00 85.25 94 PRO A N 1
ATOM 765 C CA . PRO A 1 94 ? 2.207 3.879 -10.335 1.00 85.25 94 PRO A CA 1
ATOM 766 C C . PRO A 1 94 ? 1.637 2.465 -10.454 1.00 85.25 94 PRO A C 1
ATOM 768 O O . PRO A 1 94 ? 1.958 1.591 -9.642 1.00 85.25 94 PRO A O 1
ATOM 771 N N . LYS A 1 95 ? 0.770 2.259 -11.442 1.00 88.50 95 LYS A N 1
ATOM 772 C CA . LYS A 1 95 ? 0.078 0.990 -11.668 1.00 88.50 95 LYS A CA 1
ATOM 773 C C . LYS A 1 95 ? 0.683 0.286 -12.885 1.00 88.50 95 LYS A C 1
ATOM 775 O O . LYS A 1 95 ? 1.154 0.975 -13.792 1.00 88.50 95 LYS A O 1
ATOM 780 N N . PRO A 1 96 ? 0.639 -1.054 -12.945 1.00 88.44 96 PRO A N 1
ATOM 781 C CA . PRO A 1 96 ? 0.854 -1.762 -14.202 1.00 88.44 96 PRO A CA 1
ATOM 782 C C . PRO A 1 96 ? -0.084 -1.219 -15.291 1.00 88.44 96 PRO A C 1
ATOM 784 O O . PRO A 1 96 ? -1.250 -0.912 -15.022 1.00 88.44 96 PRO A O 1
ATOM 787 N N . GLY A 1 97 ? 0.441 -1.032 -16.495 1.00 85.81 97 GLY A N 1
ATOM 788 C CA . GLY A 1 97 ? -0.213 -0.386 -17.632 1.00 85.81 97 GLY A CA 1
ATOM 789 C C . GLY A 1 97 ? -0.377 1.135 -17.515 1.00 85.81 97 GLY A C 1
ATOM 790 O O . GLY A 1 97 ? -0.900 1.757 -18.441 1.00 85.81 97 GLY A O 1
ATOM 791 N N . LYS A 1 98 ? 0.009 1.757 -16.391 1.00 83.88 98 LYS A N 1
ATOM 792 C CA . LYS A 1 98 ? -0.124 3.205 -16.175 1.00 83.88 98 LYS A CA 1
ATOM 793 C C . LYS A 1 98 ? 0.912 3.741 -15.186 1.00 83.88 98 LYS A C 1
ATOM 795 O O . LYS A 1 98 ? 0.697 3.782 -13.969 1.00 83.88 98 LYS A O 1
ATOM 800 N N . GLY A 1 99 ? 2.012 4.243 -15.735 1.00 87.19 99 GLY A N 1
ATOM 801 C CA . GLY A 1 99 ? 3.076 4.925 -15.002 1.00 87.19 99 GLY A CA 1
ATOM 802 C C . GLY A 1 99 ? 4.180 4.002 -14.490 1.00 87.19 99 GLY A C 1
ATOM 803 O O . GLY A 1 99 ? 5.310 4.457 -14.359 1.00 87.19 99 GLY A O 1
ATOM 804 N N . LEU A 1 100 ? 3.916 2.715 -14.231 1.00 89.75 100 LEU A N 1
ATOM 805 C CA . LEU A 1 100 ? 4.975 1.796 -13.799 1.00 89.75 100 LEU A CA 1
ATOM 806 C C . LEU A 1 100 ? 5.957 1.488 -14.942 1.00 89.75 100 LEU A C 1
ATOM 808 O O . LEU A 1 100 ? 7.166 1.501 -14.731 1.00 89.75 100 LEU A O 1
ATOM 812 N N . GLU A 1 101 ? 5.452 1.283 -16.156 1.00 92.00 101 GLU A N 1
ATOM 813 C CA . GLU A 1 101 ? 6.257 1.091 -17.367 1.00 92.00 101 GLU A CA 1
ATOM 814 C C . GLU A 1 101 ? 7.025 2.364 -17.724 1.00 92.00 101 GLU A C 1
ATOM 816 O O . GLU A 1 101 ? 8.203 2.306 -18.061 1.00 92.00 101 GLU A O 1
ATOM 821 N N . GLU A 1 102 ? 6.389 3.531 -17.584 1.00 91.12 102 GLU A N 1
ATOM 822 C CA . GLU A 1 102 ? 7.047 4.829 -17.779 1.00 91.12 102 GLU A CA 1
ATOM 823 C C . GLU A 1 102 ? 8.230 4.983 -16.817 1.00 91.12 102 GLU A C 1
ATOM 825 O O . GLU A 1 102 ? 9.296 5.450 -17.209 1.00 91.12 102 GLU A O 1
ATOM 830 N N . MET A 1 103 ? 8.087 4.532 -15.568 1.00 90.25 103 MET A N 1
ATOM 831 C CA . MET A 1 103 ? 9.206 4.479 -14.627 1.00 90.25 103 MET A CA 1
ATOM 832 C C . MET A 1 103 ? 10.271 3.460 -15.030 1.00 90.25 103 MET A C 1
ATOM 834 O O . MET A 1 103 ? 11.454 3.777 -14.938 1.00 90.25 103 MET A O 1
ATOM 838 N N . ALA A 1 104 ? 9.875 2.267 -15.481 1.00 90.31 104 ALA A N 1
ATOM 839 C CA . ALA A 1 104 ? 10.800 1.231 -15.944 1.00 90.31 104 ALA A CA 1
ATOM 840 C C . ALA A 1 104 ? 11.649 1.697 -17.139 1.00 90.31 104 ALA A C 1
ATOM 842 O O . ALA A 1 104 ? 12.813 1.325 -17.252 1.00 90.31 104 ALA A O 1
ATOM 843 N N . MET A 1 105 ? 11.077 2.545 -17.997 1.00 91.69 105 MET A N 1
ATOM 844 C CA . MET A 1 105 ? 11.741 3.137 -19.161 1.00 91.69 105 MET A CA 1
ATOM 845 C C . MET A 1 105 ? 12.397 4.494 -18.872 1.00 91.69 105 MET A C 1
ATOM 847 O O . MET A 1 105 ? 12.976 5.085 -19.780 1.00 91.69 105 MET A O 1
ATOM 851 N N . CYS A 1 106 ? 12.305 5.012 -17.642 1.00 89.00 106 CYS A N 1
ATOM 852 C CA . CYS A 1 106 ? 12.761 6.359 -17.275 1.00 89.00 106 CYS A CA 1
ATOM 853 C C . CYS A 1 106 ? 12.108 7.492 -18.101 1.00 89.00 106 CYS A C 1
ATOM 855 O O . CYS A 1 106 ? 12.716 8.536 -18.321 1.00 89.00 106 CYS A O 1
ATOM 857 N N . GLN A 1 107 ? 10.864 7.296 -18.544 1.00 90.75 107 GLN A N 1
ATOM 858 C CA . GLN A 1 107 ? 10.089 8.198 -19.407 1.00 90.75 107 GLN A CA 1
ATOM 859 C C . GLN A 1 107 ? 8.891 8.841 -18.690 1.00 90.75 107 GLN A C 1
ATOM 861 O O . GLN A 1 107 ? 7.948 9.293 -19.337 1.00 90.75 107 GLN A O 1
ATOM 866 N N . ILE A 1 108 ? 8.887 8.877 -17.353 1.00 86.25 108 ILE A N 1
ATOM 867 C CA . ILE A 1 108 ? 7.784 9.507 -16.626 1.00 86.25 108 ILE A CA 1
ATOM 868 C C . ILE A 1 108 ? 7.828 11.032 -16.773 1.00 86.25 108 ILE A C 1
ATOM 870 O O . ILE A 1 108 ? 8.872 11.668 -16.616 1.00 86.25 108 ILE A O 1
ATOM 874 N N . ASP A 1 109 ? 6.661 11.626 -16.985 1.00 88.88 109 ASP A N 1
ATOM 875 C CA . ASP A 1 109 ? 6.480 13.066 -16.863 1.00 88.88 109 ASP A CA 1
ATOM 876 C C . ASP A 1 109 ? 6.359 13.448 -15.377 1.00 88.88 109 ASP A C 1
ATOM 878 O O . ASP A 1 109 ? 5.342 13.202 -14.717 1.00 88.88 109 ASP A O 1
ATOM 882 N N . MET A 1 110 ? 7.422 14.051 -14.842 1.00 86.50 110 MET A N 1
ATOM 883 C CA . MET A 1 110 ? 7.508 14.447 -13.435 1.00 86.50 110 MET A CA 1
ATOM 884 C C . MET A 1 110 ? 6.505 15.539 -13.046 1.00 86.50 110 MET A C 1
ATOM 886 O O . MET A 1 110 ? 6.171 15.646 -11.859 1.00 86.50 110 MET A O 1
ATOM 890 N N . ASP A 1 111 ? 5.978 16.310 -13.999 1.00 87.75 111 ASP A N 1
ATOM 891 C CA . ASP A 1 111 ? 4.975 17.333 -13.705 1.00 87.75 111 ASP A CA 1
ATOM 892 C C . ASP A 1 111 ? 3.619 16.716 -13.367 1.00 87.75 111 ASP A C 1
ATOM 894 O O . ASP A 1 111 ? 2.905 17.220 -12.495 1.00 87.75 111 ASP A O 1
ATOM 898 N N . ARG A 1 112 ? 3.324 15.545 -13.941 1.00 85.38 112 ARG A N 1
ATOM 899 C CA . ARG A 1 112 ? 2.115 14.754 -13.658 1.00 85.38 112 ARG A CA 1
ATOM 900 C C . ARG A 1 112 ? 2.199 13.965 -12.353 1.00 85.38 112 ARG A C 1
ATOM 902 O O . ARG A 1 112 ? 1.188 13.444 -11.877 1.00 85.38 112 ARG A O 1
ATOM 909 N N . VAL A 1 113 ? 3.381 13.874 -11.746 1.00 83.94 113 VAL A N 1
ATOM 910 C CA . VAL A 1 113 ? 3.577 13.173 -10.477 1.00 83.94 113 VAL A CA 1
ATOM 911 C C . VAL A 1 113 ? 3.084 14.033 -9.315 1.00 83.94 113 VAL A C 1
ATOM 913 O O . VAL A 1 113 ? 3.549 15.158 -9.108 1.00 83.94 113 VAL A O 1
ATOM 916 N N . ILE A 1 114 ? 2.193 13.460 -8.498 1.00 84.12 114 ILE A N 1
ATOM 917 C CA . ILE A 1 114 ? 1.696 14.081 -7.262 1.00 84.12 114 ILE A CA 1
ATOM 918 C C . ILE A 1 114 ? 2.897 14.506 -6.394 1.00 84.12 114 ILE A C 1
ATOM 920 O O . ILE A 1 114 ? 3.772 13.669 -6.142 1.00 84.12 114 ILE A O 1
ATOM 924 N N . PRO A 1 115 ? 2.947 15.756 -5.887 1.00 84.56 115 PRO A N 1
ATOM 925 C CA . PRO A 1 115 ? 4.116 16.303 -5.192 1.00 84.56 115 PRO A CA 1
ATOM 926 C C . PRO A 1 115 ? 4.703 15.396 -4.102 1.00 84.56 115 PRO A C 1
ATOM 928 O O . PRO A 1 115 ? 5.919 15.223 -4.036 1.00 84.56 115 PRO A O 1
ATOM 931 N N . GLY A 1 116 ? 3.849 14.737 -3.310 1.00 80.44 116 GLY A N 1
ATOM 932 C CA . GLY A 1 116 ? 4.272 13.814 -2.250 1.00 80.44 116 GLY A CA 1
ATOM 933 C C . GLY A 1 116 ? 5.057 12.584 -2.731 1.00 80.44 116 GLY A C 1
ATOM 934 O O . GLY A 1 116 ? 5.838 12.023 -1.966 1.00 80.44 116 GLY A O 1
ATOM 935 N N . TYR A 1 117 ? 4.914 12.181 -3.997 1.00 79.56 117 TYR A N 1
ATOM 936 C CA . TYR A 1 117 ? 5.631 11.038 -4.574 1.00 79.56 117 TYR A CA 1
ATOM 937 C C . TYR A 1 117 ? 6.839 11.430 -5.423 1.00 79.56 117 TYR A C 1
ATOM 939 O O . TYR A 1 117 ? 7.670 10.564 -5.706 1.00 79.56 117 TYR A O 1
ATOM 947 N N . ARG A 1 118 ? 6.989 12.711 -5.788 1.00 86.12 118 ARG A N 1
ATOM 948 C CA . ARG A 1 118 ? 8.043 13.174 -6.708 1.00 86.12 118 ARG A CA 1
ATOM 949 C C . ARG A 1 118 ? 9.437 12.742 -6.270 1.00 86.12 118 ARG A C 1
ATOM 951 O O . ARG A 1 118 ? 10.184 12.213 -7.081 1.00 86.12 118 ARG A O 1
ATOM 958 N N . ARG A 1 119 ? 9.774 12.881 -4.983 1.00 85.38 119 ARG A N 1
ATOM 959 C CA . ARG A 1 119 ? 11.090 12.473 -4.456 1.00 85.38 119 ARG A CA 1
ATOM 960 C C . ARG A 1 119 ? 11.355 10.975 -4.629 1.00 85.38 119 ARG A C 1
ATOM 962 O O . ARG A 1 119 ? 12.476 10.585 -4.938 1.00 85.38 119 ARG A O 1
ATOM 969 N N . HIS A 1 120 ? 10.344 10.143 -4.396 1.00 82.88 120 HIS A N 1
ATOM 970 C CA . HIS A 1 120 ? 10.476 8.691 -4.491 1.00 82.88 120 HIS A CA 1
ATOM 971 C C . HIS A 1 120 ? 10.598 8.241 -5.947 1.00 82.88 120 HIS A C 1
ATOM 973 O O . HIS A 1 120 ? 11.510 7.490 -6.279 1.00 82.88 120 HIS A O 1
ATOM 979 N N . ILE A 1 121 ? 9.739 8.772 -6.818 1.00 83.88 121 ILE A N 1
ATOM 980 C CA . ILE A 1 121 ? 9.744 8.463 -8.251 1.00 83.88 121 ILE A CA 1
ATOM 981 C C . ILE A 1 121 ? 11.021 8.979 -8.921 1.00 83.88 121 ILE A C 1
ATOM 983 O O . ILE A 1 121 ? 11.668 8.233 -9.648 1.00 83.88 121 ILE A O 1
ATOM 987 N N . SER A 1 122 ? 11.447 10.205 -8.608 1.00 85.56 122 SER A N 1
ATOM 988 C CA . SER A 1 122 ? 12.717 10.748 -9.099 1.00 85.56 122 SER A CA 1
ATOM 989 C C . SER A 1 122 ? 13.889 9.866 -8.687 1.00 85.56 122 SER A C 1
ATOM 991 O O . SER A 1 122 ? 14.752 9.599 -9.507 1.00 85.56 122 SER A O 1
ATOM 993 N N . HIS A 1 123 ? 13.917 9.345 -7.461 1.00 82.00 123 HIS A N 1
ATOM 994 C CA . HIS A 1 123 ? 14.987 8.434 -7.061 1.00 82.00 123 HIS A CA 1
ATOM 995 C C . HIS A 1 123 ? 14.949 7.102 -7.825 1.00 82.00 123 HIS A C 1
ATOM 997 O O . HIS A 1 123 ? 15.993 6.630 -8.270 1.00 82.00 123 HIS A O 1
ATOM 1003 N N . ALA A 1 124 ? 13.761 6.516 -8.003 1.00 77.62 124 ALA A N 1
ATOM 1004 C CA . ALA A 1 124 ? 13.587 5.274 -8.757 1.00 77.62 124 ALA A CA 1
ATOM 1005 C C . ALA A 1 124 ? 14.046 5.402 -10.225 1.00 77.62 124 ALA A C 1
ATOM 1007 O O . ALA A 1 124 ? 14.509 4.439 -10.827 1.00 77.62 124 ALA A O 1
ATOM 1008 N N . ILE A 1 125 ? 13.972 6.604 -10.794 1.00 83.88 125 ILE A N 1
ATOM 1009 C CA . ILE A 1 125 ? 14.403 6.873 -12.170 1.00 83.88 125 ILE A CA 1
ATOM 1010 C C . ILE A 1 125 ? 15.868 7.314 -12.219 1.00 83.88 125 ILE A C 1
ATOM 1012 O O . ILE A 1 125 ? 16.672 6.726 -12.931 1.00 83.88 125 ILE A O 1
ATOM 1016 N N . CYS A 1 126 ? 16.251 8.325 -11.442 1.00 78.44 126 CYS A N 1
ATOM 1017 C CA . CYS A 1 126 ? 17.583 8.926 -11.502 1.00 78.44 126 CYS A CA 1
ATOM 1018 C C . CYS A 1 126 ? 18.679 8.047 -10.886 1.00 78.44 126 CYS A C 1
ATOM 1020 O O . CYS A 1 126 ? 19.815 8.096 -11.347 1.00 78.44 126 CYS A O 1
ATOM 1022 N N . CYS A 1 127 ? 18.373 7.286 -9.831 1.00 81.56 127 CYS A N 1
ATOM 1023 C CA . CYS A 1 127 ? 19.374 6.499 -9.102 1.00 81.56 127 CYS A CA 1
ATOM 1024 C C . CYS A 1 127 ? 19.290 5.007 -9.433 1.00 81.56 127 CYS A C 1
ATOM 1026 O O . CYS A 1 127 ? 20.320 4.375 -9.644 1.00 81.56 127 CYS A O 1
ATOM 1028 N N . 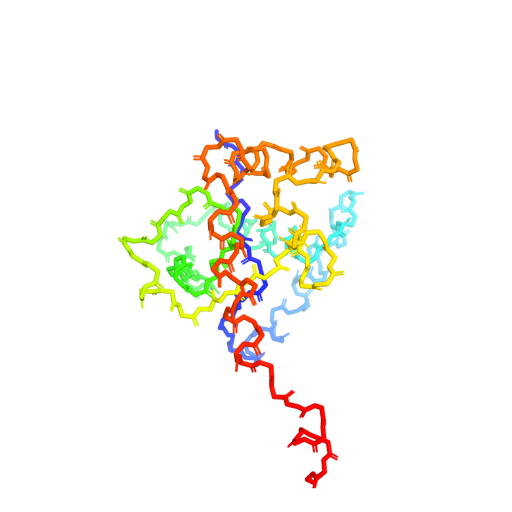ASP A 1 128 ? 18.077 4.459 -9.506 1.00 83.06 128 ASP A N 1
ATOM 1029 C CA . ASP A 1 128 ? 17.853 3.039 -9.809 1.00 83.06 128 ASP A CA 1
ATOM 1030 C C . ASP A 1 128 ? 17.712 2.756 -11.320 1.00 83.06 128 ASP A C 1
ATOM 1032 O O . ASP A 1 128 ? 17.760 1.605 -11.748 1.00 83.06 128 ASP A O 1
ATOM 1036 N N . GLN A 1 129 ? 17.608 3.800 -12.155 1.00 88.25 129 GLN A N 1
ATOM 1037 C CA . GLN A 1 129 ? 17.484 3.680 -13.617 1.00 88.25 129 GLN A CA 1
ATOM 1038 C C . GLN A 1 129 ? 16.307 2.787 -14.040 1.00 88.25 129 GLN A C 1
ATOM 1040 O O . GLN A 1 129 ? 16.406 2.035 -15.007 1.00 88.25 129 GLN A O 1
ATOM 1045 N N . GLY A 1 130 ? 15.212 2.820 -13.275 1.00 88.25 130 GLY A N 1
ATOM 1046 C CA . GLY A 1 130 ? 14.009 2.046 -13.563 1.00 88.25 130 GLY A CA 1
ATOM 1047 C C . GLY A 1 130 ? 14.150 0.535 -13.361 1.00 88.25 130 GLY A C 1
ATOM 1048 O O . GLY A 1 130 ? 13.187 -0.185 -13.615 1.00 88.25 130 GLY A O 1
ATOM 1049 N N . LYS A 1 131 ? 15.291 0.017 -12.882 1.00 88.94 131 LYS A N 1
ATOM 1050 C CA . LYS A 1 131 ? 15.545 -1.432 -12.752 1.00 88.94 131 LYS A CA 1
ATOM 1051 C C . LYS A 1 131 ? 14.515 -2.128 -11.874 1.00 88.94 131 LYS A C 1
ATOM 1053 O O . LYS A 1 131 ? 14.008 -3.191 -12.233 1.00 88.94 131 LYS A O 1
ATOM 1058 N N . THR A 1 132 ? 14.176 -1.512 -10.753 1.00 87.00 132 THR A N 1
ATOM 1059 C CA . THR A 1 132 ? 13.203 -2.021 -9.791 1.00 87.00 132 THR A CA 1
ATOM 1060 C C . THR A 1 132 ? 11.794 -2.032 -10.378 1.00 87.00 132 THR A C 1
ATOM 1062 O O . THR A 1 132 ? 11.067 -3.018 -10.247 1.00 87.00 132 THR A O 1
ATOM 1065 N N . ALA A 1 133 ? 11.417 -0.964 -11.087 1.00 89.44 133 ALA A N 1
ATOM 1066 C CA . ALA A 1 133 ? 10.143 -0.898 -11.795 1.00 89.44 133 ALA A CA 1
ATOM 1067 C C . ALA A 1 133 ? 10.080 -1.937 -12.927 1.00 89.44 133 ALA A C 1
ATOM 1069 O O . ALA A 1 133 ? 9.074 -2.626 -13.063 1.00 89.44 133 ALA A O 1
ATOM 1070 N N . ASN A 1 134 ? 11.168 -2.124 -13.676 1.00 90.56 134 ASN A N 1
ATOM 1071 C CA . ASN A 1 134 ? 11.266 -3.122 -14.739 1.00 90.56 134 ASN A CA 1
ATOM 1072 C C . ASN A 1 134 ? 11.141 -4.553 -14.195 1.00 90.56 134 ASN A C 1
ATOM 1074 O O . ASN A 1 134 ? 10.390 -5.364 -14.732 1.00 90.56 134 ASN A O 1
ATOM 1078 N N . TRP A 1 135 ? 11.820 -4.860 -13.086 1.00 89.75 135 TRP A N 1
ATOM 1079 C CA . TRP A 1 135 ? 11.655 -6.133 -12.382 1.00 89.75 135 TRP A CA 1
ATOM 1080 C C . TRP A 1 135 ? 10.197 -6.360 -11.961 1.00 89.75 135 TRP A C 1
ATOM 1082 O O . TRP A 1 135 ? 9.646 -7.428 -12.217 1.00 89.75 135 TRP A O 1
ATOM 1092 N N . ALA A 1 136 ? 9.552 -5.342 -11.387 1.00 90.12 136 ALA A N 1
ATOM 1093 C CA . ALA A 1 136 ? 8.157 -5.409 -10.965 1.00 90.12 136 ALA A CA 1
ATOM 1094 C C . ALA A 1 136 ? 7.179 -5.616 -12.139 1.00 90.12 136 ALA A C 1
ATOM 1096 O O . ALA A 1 136 ? 6.236 -6.395 -12.004 1.00 90.12 136 ALA A O 1
ATOM 1097 N N . VAL A 1 137 ? 7.405 -4.962 -13.286 1.00 91.56 137 VAL A N 1
ATOM 1098 C CA . VAL A 1 137 ? 6.620 -5.159 -14.522 1.00 91.56 137 VAL A CA 1
ATOM 1099 C C . VAL A 1 137 ? 6.783 -6.585 -15.042 1.00 91.56 137 VAL A C 1
ATOM 1101 O O . VAL A 1 137 ? 5.792 -7.251 -15.330 1.00 91.56 137 VAL A O 1
ATOM 1104 N N . ASN A 1 138 ? 8.019 -7.085 -15.111 1.00 90.69 138 ASN A N 1
ATOM 1105 C CA . ASN A 1 138 ? 8.286 -8.453 -15.556 1.00 90.69 138 ASN A CA 1
ATOM 1106 C C . ASN A 1 138 ? 7.606 -9.479 -14.647 1.00 90.69 138 ASN A C 1
ATOM 1108 O O . ASN A 1 138 ? 6.979 -10.411 -15.144 1.00 90.69 138 ASN A O 1
ATOM 1112 N N . LEU A 1 139 ? 7.676 -9.273 -13.329 1.00 88.75 139 LEU A N 1
ATOM 1113 C CA . LEU A 1 139 ? 6.990 -10.114 -12.355 1.00 88.75 139 LEU A CA 1
ATOM 1114 C C . LEU A 1 139 ? 5.471 -10.072 -12.573 1.00 88.75 139 LEU A C 1
ATOM 1116 O O . LEU A 1 139 ? 4.839 -11.114 -12.694 1.00 88.75 139 LEU A O 1
ATOM 1120 N N . PHE A 1 140 ? 4.884 -8.879 -12.689 1.00 90.12 140 PHE A N 1
ATOM 1121 C CA . PHE A 1 140 ? 3.451 -8.734 -12.945 1.00 90.12 140 PHE A CA 1
ATOM 1122 C C . PHE A 1 140 ? 3.019 -9.484 -14.210 1.00 90.12 140 PHE A C 1
ATOM 1124 O O . PHE A 1 140 ? 2.042 -10.225 -14.166 1.00 90.12 140 PHE A O 1
ATOM 1131 N N . ASN A 1 141 ? 3.766 -9.358 -15.306 1.00 89.12 141 ASN A N 1
ATOM 1132 C CA . ASN A 1 141 ? 3.452 -10.034 -16.565 1.00 89.12 141 ASN A CA 1
ATOM 1133 C C . ASN A 1 141 ? 3.578 -11.562 -16.467 1.00 89.12 141 ASN A C 1
ATOM 1135 O O . ASN A 1 141 ? 2.766 -12.266 -17.054 1.00 89.12 141 ASN A O 1
ATOM 1139 N N . GLN A 1 142 ? 4.555 -12.078 -15.715 1.00 88.06 142 GLN A N 1
ATOM 1140 C CA . GLN A 1 142 ? 4.722 -13.522 -15.496 1.00 88.06 142 GLN A CA 1
ATOM 1141 C C . GLN A 1 142 ? 3.590 -14.129 -14.662 1.00 88.06 142 GLN A C 1
ATOM 1143 O O . GLN A 1 142 ? 3.166 -15.248 -14.929 1.00 88.06 142 GLN A O 1
ATOM 1148 N N . PHE A 1 143 ? 3.115 -13.402 -13.648 1.00 83.38 143 PHE A N 1
ATOM 1149 C CA . PHE A 1 143 ? 2.066 -13.866 -12.734 1.00 83.38 143 PHE A CA 1
ATOM 1150 C C . PHE A 1 143 ? 0.653 -13.454 -13.159 1.00 83.38 143 PHE A C 1
ATOM 1152 O O . PHE A 1 143 ? -0.323 -13.832 -12.511 1.00 83.38 143 PHE A O 1
ATOM 1159 N N . SER A 1 144 ? 0.523 -12.683 -14.237 1.00 79.88 144 SER A N 1
ATOM 1160 C CA . SER A 1 144 ? -0.772 -12.379 -14.831 1.00 79.88 144 SER A CA 1
ATOM 1161 C C . SER A 1 144 ? -1.291 -13.635 -15.518 1.00 79.88 144 SER A C 1
ATOM 1163 O O . SER A 1 144 ? -0.902 -13.934 -16.644 1.00 79.88 144 SER A O 1
ATOM 1165 N N . ALA A 1 145 ? -2.178 -14.365 -14.839 1.00 64.62 145 ALA A N 1
ATOM 1166 C CA . ALA A 1 145 ? -2.941 -15.423 -15.482 1.00 64.62 145 ALA A CA 1
ATOM 1167 C C . ALA A 1 145 ? -3.665 -14.839 -16.711 1.00 64.62 145 ALA A C 1
ATOM 1169 O O . ALA A 1 145 ? -4.207 -13.722 -16.636 1.00 64.62 145 ALA A O 1
ATOM 1170 N N . PRO A 1 146 ? -3.694 -15.550 -17.849 1.00 67.19 146 PRO A N 1
ATOM 1171 C CA . PRO A 1 146 ? -4.575 -15.190 -18.942 1.00 67.19 146 PRO A CA 1
ATOM 1172 C C . PRO A 1 146 ? -5.997 -15.019 -18.402 1.00 67.19 146 PRO A C 1
ATOM 1174 O O . PRO A 1 146 ? -6.488 -15.864 -17.663 1.00 67.19 146 PRO A O 1
ATOM 1177 N N . ARG A 1 147 ? -6.679 -13.922 -18.755 1.00 56.91 147 ARG A N 1
ATOM 1178 C CA . ARG A 1 147 ? -8.013 -13.605 -18.200 1.00 56.91 147 ARG A CA 1
ATOM 1179 C C . ARG A 1 147 ? -9.034 -14.748 -18.334 1.00 56.91 147 ARG A C 1
ATOM 1181 O O . ARG A 1 147 ? -9.954 -14.804 -17.529 1.00 56.91 147 ARG A O 1
ATOM 1188 N N . HIS A 1 148 ? -8.868 -15.636 -19.317 1.00 60.12 148 HIS A N 1
ATOM 1189 C CA . HIS A 1 148 ? -9.722 -16.811 -19.507 1.00 60.12 148 HIS A CA 1
ATOM 1190 C C . HIS A 1 148 ? -9.532 -17.885 -18.420 1.00 60.12 148 HIS A C 1
ATOM 1192 O O . HIS A 1 148 ? -10.479 -18.569 -18.070 1.00 60.12 148 HIS A O 1
ATOM 1198 N N . GLU A 1 149 ? -8.357 -17.988 -17.797 1.00 57.91 149 GLU A N 1
ATOM 1199 C CA . GLU A 1 149 ? -8.099 -18.986 -16.747 1.00 57.91 149 GLU A CA 1
ATOM 1200 C C . GLU A 1 149 ? -8.720 -18.620 -15.386 1.00 57.91 149 GLU A C 1
ATOM 1202 O O . GLU A 1 149 ? -8.856 -19.480 -14.522 1.00 57.91 149 GLU A O 1
ATOM 1207 N N . VAL A 1 150 ? -9.099 -17.353 -15.176 1.00 58.38 150 VAL A N 1
ATOM 1208 C CA . VAL A 1 150 ? -9.631 -16.855 -13.888 1.00 58.38 150 VAL A CA 1
ATOM 1209 C C . VAL A 1 150 ? -11.162 -16.785 -13.873 1.00 58.38 150 VAL A C 1
ATOM 1211 O O . VAL A 1 150 ? -11.763 -16.802 -12.803 1.00 58.38 150 VAL A O 1
ATOM 1214 N N . CYS A 1 151 ? -11.800 -16.671 -15.040 1.00 57.47 151 CYS A N 1
ATOM 1215 C CA . CYS A 1 151 ? -13.245 -16.445 -15.154 1.00 57.47 151 CYS A CA 1
ATOM 1216 C C . CYS A 1 151 ? -14.042 -17.655 -15.667 1.00 57.47 151 CYS A C 1
ATOM 1218 O O . CYS A 1 151 ? -15.267 -17.584 -15.641 1.00 57.47 151 CYS A O 1
ATOM 1220 N N . ASP A 1 152 ? -13.380 -18.737 -16.090 1.00 52.81 152 ASP A N 1
ATOM 1221 C CA . ASP A 1 152 ? -14.029 -19.947 -16.625 1.00 52.81 152 ASP A CA 1
ATOM 1222 C C . ASP A 1 152 ? -14.155 -21.092 -15.588 1.00 52.81 152 ASP A C 1
ATOM 1224 O O . ASP A 1 152 ? -14.244 -22.264 -15.959 1.00 52.81 152 ASP A O 1
ATOM 1228 N N . THR A 1 153 ? -14.174 -20.774 -14.286 1.00 51.62 153 THR A N 1
ATOM 1229 C CA . THR A 1 153 ? -14.508 -21.730 -13.204 1.00 51.62 153 THR A CA 1
ATOM 1230 C C . THR A 1 153 ? -15.934 -21.574 -12.711 1.00 51.62 153 THR A C 1
ATOM 1232 O O . THR A 1 153 ? -16.285 -20.423 -12.356 1.00 51.62 153 THR A O 1
#

Sequence (153 aa):
MGPTITNTGVMLMDVPAFEAEWPSILQYTKRQPQFPGHDQLLLNSYFESQLLGTSQDTRSAKRSLMSINWNWKAYWKLEPRSHESIKVLHFHGPKPGKGLEEMAMCQIDMDRVIPGYRRHISHAICCDQGKTANWAVNLFNQFSAPRHEVCDT

Foldseek 3Di:
DDQDQADPPDDDDPVVVVVVCVVVLVVVQVPDPDRDPDPSRSVSVSLVVVPVPDDPVVNVVHDDHDPCLAPPELQDPPDDPDPVSRDDYDPPDADQVGCLVCLLQLNDDLVPDDPVCSVSSCCSCVPVVSPSSVVVNVVCVVPPDDPCVPPVD

Organism: NCBI:txid303405

pLDDT: mean 81.13, std 14.14, range [29.75, 96.88]

Radius of gyration: 18.66 Å; chains: 1; bounding box: 38×41×48 Å

Secondary structure (DSSP, 8-state):
--------SS----HHHHHHHHHHHHHHHHTSSS--SSHHHHHHHHHHHTTTTS-HHHHHHH--PPPGGGSB-TT-S---SSGGG-S-B--SSSBTTBBHHHHHTT---GGGS-HHHHHHHHHHHHTTTTHHHHHHHHHHHHH---HHHHH--